Protein AF-A0A352UYR2-F1 (afdb_monomer_lite)

Radius of gyration: 17.13 Å; chains: 1; bounding box: 39×41×42 Å

Secondary structure (DSSP, 8-state):
----STT----SS-HHHHHHHHHHHS-GGG-----HHHHTSHHHHHHHHHHHT-------SS---SPPPP-PPPHHHHHHHHHHHHHHHHHHHHH-SS--HHHHHHHHTT--

Structure (mmCIF, N/CA/C/O backbone):
data_AF-A0A352UYR2-F1
#
_entry.id   AF-A0A352UYR2-F1
#
loop_
_atom_site.group_PDB
_atom_site.id
_atom_site.type_symbol
_atom_site.label_atom_id
_atom_site.label_alt_id
_atom_site.label_comp_id
_atom_site.label_asym_id
_atom_site.label_entity_id
_atom_site.label_seq_id
_atom_site.pdbx_PDB_ins_code
_atom_site.Cartn_x
_atom_site.Cartn_y
_atom_site.Cartn_z
_atom_site.occupancy
_atom_site.B_iso_or_equiv
_atom_site.auth_seq_id
_atom_site.auth_comp_id
_atom_site.auth_asym_id
_atom_site.auth_atom_id
_atom_site.pdbx_PDB_model_num
ATOM 1 N N . ALA A 1 1 ? -0.335 -28.544 -11.175 1.00 35.28 1 ALA A N 1
ATOM 2 C CA . ALA A 1 1 ? -0.195 -28.532 -12.644 1.00 35.28 1 ALA A CA 1
ATOM 3 C C . ALA A 1 1 ? -0.051 -27.086 -13.093 1.00 35.28 1 ALA A C 1
ATOM 5 O O . ALA A 1 1 ? -0.935 -26.287 -12.825 1.00 35.28 1 ALA A O 1
ATOM 6 N N . ILE A 1 2 ? 1.101 -26.754 -13.675 1.00 36.38 2 ILE A N 1
ATOM 7 C CA . ILE A 1 2 ? 1.472 -25.421 -14.158 1.00 36.38 2 ILE A CA 1
ATOM 8 C C . ILE A 1 2 ? 0.808 -25.238 -15.529 1.00 36.38 2 ILE A C 1
ATOM 10 O O . ILE A 1 2 ? 1.301 -25.754 -16.528 1.00 36.38 2 ILE A O 1
ATOM 14 N N . ARG A 1 3 ? -0.354 -24.587 -15.570 1.00 33.50 3 ARG A N 1
ATOM 15 C CA . ARG A 1 3 ? -1.008 -24.117 -16.801 1.00 33.50 3 ARG A CA 1
ATOM 16 C C . ARG A 1 3 ? -1.402 -22.650 -16.577 1.00 33.50 3 ARG A C 1
ATOM 18 O O . ARG A 1 3 ? -1.798 -22.315 -15.469 1.00 33.50 3 ARG A O 1
ATOM 25 N N . ASP A 1 4 ? -1.246 -21.826 -17.613 1.00 38.94 4 ASP A N 1
ATOM 26 C CA . ASP A 1 4 ? -1.566 -20.384 -17.707 1.00 38.94 4 ASP A CA 1
ATOM 27 C C . ASP A 1 4 ? -0.553 -19.318 -17.255 1.00 38.94 4 ASP A C 1
ATOM 29 O O . ASP A 1 4 ? -0.892 -18.353 -16.580 1.00 38.94 4 ASP A O 1
ATOM 33 N N . ILE A 1 5 ? 0.675 -19.388 -17.783 1.00 49.22 5 ILE A N 1
ATOM 34 C CA . ILE A 1 5 ? 1.490 -18.172 -18.026 1.00 49.22 5 ILE A CA 1
ATOM 35 C C . ILE A 1 5 ? 1.304 -17.661 -19.474 1.00 49.22 5 ILE A C 1
ATOM 37 O O . ILE A 1 5 ? 1.433 -16.471 -19.739 1.00 49.22 5 ILE A O 1
ATOM 41 N N . ALA A 1 6 ? 0.911 -18.531 -20.412 1.00 40.56 6 ALA A N 1
ATOM 42 C CA . ALA A 1 6 ? 0.730 -18.182 -21.825 1.00 40.56 6 ALA A CA 1
ATOM 43 C C . ALA A 1 6 ? -0.530 -17.335 -22.122 1.00 40.56 6 ALA A C 1
ATOM 45 O O . ALA A 1 6 ? -0.614 -16.739 -23.190 1.00 40.56 6 ALA A O 1
ATOM 46 N N . GLY A 1 7 ? -1.489 -17.267 -21.189 1.00 45.03 7 GLY A N 1
ATOM 47 C CA . GLY A 1 7 ? -2.757 -16.540 -21.346 1.00 45.03 7 GLY A CA 1
ATOM 48 C C . GLY A 1 7 ? -2.784 -15.117 -20.775 1.00 45.03 7 GLY A C 1
ATOM 49 O O . GLY A 1 7 ? -3.834 -14.489 -20.811 1.00 45.03 7 GLY A O 1
ATOM 50 N N . GLY A 1 8 ? -1.671 -14.613 -20.225 1.00 43.75 8 GLY A N 1
ATOM 51 C CA . GLY A 1 8 ? -1.568 -13.219 -19.777 1.00 43.75 8 GLY A CA 1
ATOM 52 C C . GLY A 1 8 ? -2.599 -12.802 -18.723 1.00 43.75 8 GLY A C 1
ATOM 53 O O . GLY A 1 8 ? -3.289 -11.806 -18.912 1.00 43.75 8 GLY A O 1
ATOM 54 N N . LYS A 1 9 ? -2.710 -13.519 -17.596 1.00 51.06 9 LYS A N 1
ATOM 55 C CA . LYS A 1 9 ? -3.435 -12.974 -16.439 1.00 51.06 9 LYS A CA 1
ATOM 56 C C . LYS A 1 9 ? -2.527 -12.046 -15.631 1.00 51.06 9 LYS A C 1
ATOM 58 O O . LYS A 1 9 ? -1.820 -12.472 -14.719 1.00 51.06 9 LYS A O 1
ATOM 63 N N . THR A 1 10 ? -2.559 -10.772 -16.004 1.00 54.88 10 THR A N 1
ATOM 64 C CA . THR A 1 10 ? -2.061 -9.622 -15.239 1.00 54.88 10 THR A CA 1
ATOM 65 C C . THR A 1 10 ? -2.930 -9.390 -13.999 1.00 54.88 10 THR A C 1
ATOM 67 O O . THR A 1 10 ? -3.765 -8.490 -13.994 1.00 54.88 10 THR A O 1
ATOM 70 N N . ASP A 1 11 ? -2.839 -10.251 -12.982 1.00 64.94 11 ASP A N 1
ATOM 71 C CA . ASP A 1 11 ? -3.783 -10.202 -11.848 1.00 64.94 11 ASP A CA 1
ATOM 72 C C . ASP A 1 11 ? -3.195 -9.587 -10.566 1.00 64.94 11 ASP A C 1
ATOM 74 O O . ASP A 1 11 ? -3.951 -9.115 -9.722 1.00 64.94 11 ASP A O 1
ATOM 78 N N . ARG A 1 12 ? -1.867 -9.572 -10.366 1.00 74.19 12 ARG A N 1
ATOM 79 C CA . ARG A 1 12 ? -1.286 -9.111 -9.079 1.00 74.19 12 ARG A CA 1
ATOM 80 C C . ARG A 1 12 ? -0.892 -7.640 -9.077 1.00 74.19 12 ARG A C 1
ATOM 82 O O . ARG A 1 12 ? -0.810 -7.025 -8.018 1.00 74.19 12 ARG A O 1
ATOM 89 N N . GLU A 1 13 ? -0.631 -7.103 -10.254 1.00 83.69 13 GLU A N 1
ATOM 90 C CA . GLU A 1 13 ? -0.215 -5.733 -10.504 1.00 83.69 13 GLU A CA 1
ATOM 91 C C . GLU A 1 13 ? -1.386 -4.796 -10.830 1.00 83.69 13 GLU A C 1
ATOM 93 O O . GLU A 1 13 ? -1.192 -3.584 -10.837 1.00 83.69 13 GLU A O 1
ATOM 98 N N . ASP A 1 14 ? -2.588 -5.332 -11.090 1.00 90.88 14 ASP A N 1
ATOM 99 C CA . ASP A 1 14 ? -3.797 -4.557 -11.407 1.00 90.88 14 ASP A CA 1
ATOM 100 C C . ASP A 1 14 ? -4.368 -3.861 -10.159 1.00 90.88 14 ASP A C 1
ATOM 102 O O . ASP A 1 14 ? -5.458 -4.179 -9.669 1.00 90.88 14 ASP A O 1
ATOM 106 N N . TYR A 1 15 ? -3.612 -2.908 -9.611 1.00 92.81 15 TYR A N 1
ATOM 107 C CA . TYR A 1 15 ? -4.045 -2.071 -8.497 1.00 92.81 15 TYR A CA 1
ATOM 108 C C . TYR A 1 15 ? -5.236 -1.209 -8.896 1.00 92.81 15 TYR A C 1
ATOM 110 O O . TYR A 1 15 ? -6.210 -1.144 -8.149 1.00 92.81 15 TYR A O 1
ATOM 118 N N . ALA A 1 16 ? -5.181 -0.589 -10.077 1.00 94.19 16 ALA A N 1
ATOM 119 C CA . ALA A 1 16 ? -6.229 0.283 -10.583 1.00 94.19 16 ALA A CA 1
ATOM 120 C C . ALA A 1 16 ? -7.563 -0.454 -10.693 1.00 94.19 16 ALA A C 1
ATOM 122 O O . ALA A 1 16 ? -8.537 -0.072 -10.043 1.00 94.19 16 ALA A O 1
ATOM 123 N N . GLY A 1 17 ? -7.607 -1.558 -11.438 1.00 93.56 17 GLY A N 1
ATOM 124 C CA . GLY A 1 17 ? -8.830 -2.326 -11.600 1.00 93.56 17 GLY A CA 1
ATOM 125 C C . GLY A 1 17 ? -9.312 -2.927 -10.282 1.00 93.56 17 GLY A C 1
ATOM 126 O O . GLY A 1 17 ? -10.502 -2.846 -9.977 1.00 93.56 17 GLY A O 1
ATOM 127 N N . THR A 1 18 ? -8.416 -3.491 -9.467 1.00 94.00 18 THR A N 1
ATOM 128 C CA . THR A 1 18 ? -8.809 -4.139 -8.205 1.00 94.00 18 THR A CA 1
ATOM 129 C C . THR A 1 18 ? -9.382 -3.142 -7.207 1.00 94.00 18 THR A C 1
ATOM 131 O O . THR A 1 18 ? -10.469 -3.372 -6.675 1.00 94.00 18 THR A O 1
ATOM 134 N N . ILE A 1 19 ? -8.701 -2.015 -6.985 1.00 95.38 19 ILE A N 1
ATOM 135 C CA . ILE A 1 19 ? -9.158 -0.993 -6.041 1.00 95.38 19 ILE A CA 1
ATOM 136 C C . ILE A 1 19 ? -10.461 -0.361 -6.536 1.00 95.38 19 ILE A C 1
ATOM 138 O O . ILE A 1 19 ? -11.393 -0.232 -5.744 1.00 95.38 19 ILE A O 1
ATOM 142 N N . THR A 1 20 ? -10.585 -0.045 -7.831 1.00 96.00 20 THR A N 1
ATOM 143 C CA . THR A 1 20 ? -11.835 0.494 -8.393 1.00 96.00 20 THR A CA 1
ATOM 144 C C . THR A 1 20 ? -13.004 -0.478 -8.223 1.00 96.00 20 THR A C 1
ATOM 146 O O . THR A 1 20 ? -14.075 -0.066 -7.777 1.00 96.00 20 THR A O 1
ATOM 149 N N . ARG A 1 21 ? -12.816 -1.775 -8.512 1.00 95.81 21 ARG A N 1
ATOM 150 C CA . ARG A 1 21 ? -13.863 -2.795 -8.310 1.00 95.81 21 ARG A CA 1
ATOM 151 C C . ARG A 1 21 ? -14.286 -2.887 -6.844 1.00 95.81 21 ARG A C 1
ATOM 153 O O . ARG A 1 21 ? -15.481 -2.926 -6.566 1.00 95.81 21 ARG A O 1
ATOM 160 N N . MET A 1 22 ? -13.331 -2.880 -5.910 1.00 96.81 22 MET A N 1
ATOM 161 C CA . MET A 1 22 ? -13.625 -2.907 -4.472 1.00 96.81 22 MET A CA 1
ATOM 162 C C . MET A 1 22 ? -14.373 -1.650 -4.017 1.00 96.81 22 MET A C 1
ATOM 164 O O . MET A 1 22 ? -15.387 -1.764 -3.337 1.00 96.81 22 MET A O 1
ATOM 168 N N . GLN A 1 23 ? -13.927 -0.460 -4.424 1.00 96.00 23 GLN A N 1
ATOM 169 C CA . GLN A 1 23 ? -14.581 0.809 -4.083 1.00 96.00 23 GLN A CA 1
ATOM 170 C C . GLN A 1 23 ? -16.004 0.919 -4.648 1.00 96.00 23 GLN A C 1
ATOM 172 O O . GLN A 1 23 ? -16.844 1.584 -4.051 1.00 96.00 23 GLN A O 1
ATOM 177 N N . GLY A 1 24 ? -16.289 0.256 -5.773 1.00 97.50 24 GLY A N 1
ATOM 178 C CA . GLY A 1 24 ? -17.623 0.234 -6.373 1.00 97.50 24 GLY A CA 1
ATOM 179 C C . GLY A 1 24 ? -18.658 -0.595 -5.606 1.00 97.50 24 GLY A C 1
ATOM 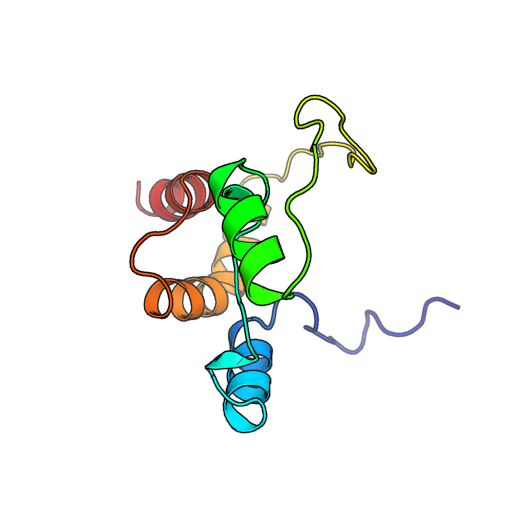180 O O . GLY A 1 24 ? -19.852 -0.388 -5.807 1.00 97.50 24 GLY A O 1
ATOM 181 N N . VAL A 1 25 ? -18.232 -1.525 -4.741 1.00 98.25 25 VAL A N 1
ATOM 182 C CA . VAL A 1 25 ? -19.146 -2.464 -4.052 1.00 98.25 25 VAL A CA 1
ATOM 183 C C . VAL A 1 25 ? -19.006 -2.474 -2.528 1.00 98.25 25 VAL A C 1
ATOM 185 O O . VAL A 1 25 ? -19.930 -2.887 -1.830 1.00 98.25 25 VAL A O 1
ATOM 188 N N . ILE A 1 26 ? -17.870 -2.025 -1.988 1.00 98.00 26 ILE A N 1
ATOM 189 C CA . ILE A 1 26 ? -17.592 -1.989 -0.550 1.00 98.00 26 ILE A CA 1
ATOM 190 C C . ILE A 1 26 ? -17.768 -0.558 -0.048 1.00 98.00 26 ILE A C 1
ATOM 192 O O . ILE A 1 26 ? -17.168 0.375 -0.575 1.00 98.00 26 ILE A O 1
ATOM 196 N N . ALA A 1 27 ? -18.556 -0.388 1.017 1.00 97.56 27 ALA A N 1
ATOM 197 C CA . ALA A 1 27 ? -18.709 0.911 1.665 1.00 97.56 27 ALA A CA 1
ATOM 198 C C . ALA A 1 27 ? -17.331 1.462 2.109 1.00 97.56 27 ALA A C 1
ATOM 200 O O . ALA A 1 27 ? -16.555 0.693 2.685 1.00 97.56 27 ALA A O 1
ATOM 201 N N . PRO A 1 28 ? -17.014 2.758 1.906 1.00 94.31 28 PRO A N 1
ATOM 202 C CA . PRO A 1 28 ? -15.668 3.298 2.139 1.00 94.31 28 PRO A CA 1
ATOM 203 C C . PRO A 1 28 ? -15.098 3.011 3.535 1.00 94.31 28 PRO A C 1
ATOM 205 O O . PRO A 1 28 ? -13.926 2.688 3.682 1.00 94.31 28 PRO A O 1
ATOM 208 N N . GLN A 1 29 ? -15.942 3.040 4.567 1.00 96.38 29 GLN A N 1
ATOM 209 C CA . GLN A 1 29 ? -15.578 2.747 5.955 1.00 96.38 29 GLN A CA 1
ATOM 210 C C . GLN A 1 29 ? -15.252 1.268 6.231 1.00 96.38 29 GLN A C 1
ATOM 212 O O . GLN A 1 29 ? -14.806 0.937 7.323 1.00 96.38 29 GLN A O 1
ATOM 217 N N . ARG A 1 30 ? -15.495 0.372 5.268 1.00 97.56 30 ARG A N 1
ATOM 218 C CA . ARG A 1 30 ? -15.192 -1.068 5.329 1.00 97.56 30 ARG A CA 1
ATOM 219 C C . ARG A 1 30 ? -14.067 -1.475 4.377 1.00 97.56 30 ARG A C 1
ATOM 221 O O . ARG A 1 30 ? -13.768 -2.661 4.275 1.00 97.56 30 ARG A O 1
ATOM 228 N N . LEU A 1 31 ? -13.435 -0.515 3.701 1.00 97.50 31 LEU A N 1
ATOM 229 C CA . LEU A 1 31 ? -12.297 -0.748 2.819 1.00 97.50 31 LEU A CA 1
ATOM 230 C C . LEU A 1 31 ? -11.090 0.061 3.298 1.00 97.50 31 LEU A C 1
ATOM 232 O O . LEU A 1 31 ? -11.085 1.288 3.251 1.00 97.50 31 LEU A O 1
ATOM 236 N N . MET A 1 32 ? -10.038 -0.637 3.716 1.00 96.81 32 MET A N 1
ATOM 237 C CA . MET A 1 32 ? -8.756 -0.032 4.061 1.00 96.81 32 MET A CA 1
ATOM 238 C C . MET A 1 32 ? -7.693 -0.485 3.066 1.00 96.81 32 MET A C 1
ATOM 240 O O . MET A 1 32 ? -7.448 -1.677 2.908 1.00 96.81 32 MET A O 1
ATOM 244 N N . VAL A 1 33 ? -7.039 0.483 2.426 1.00 95.50 33 VAL A N 1
ATOM 245 C CA . VAL A 1 33 ? -5.876 0.263 1.561 1.00 95.50 33 VA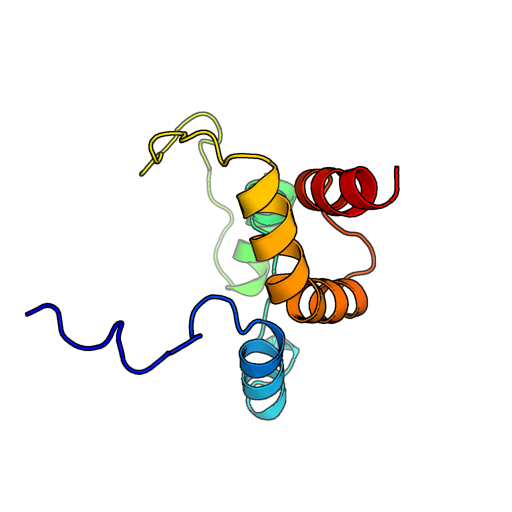L A CA 1
ATOM 246 C C . VAL A 1 33 ? -4.674 0.934 2.220 1.00 95.50 33 VAL A C 1
ATOM 248 O O . VAL A 1 33 ? -4.748 2.099 2.613 1.00 95.50 33 VAL A O 1
ATOM 251 N N . MET A 1 34 ? -3.574 0.199 2.376 1.00 94.94 34 MET A N 1
ATOM 252 C CA . MET A 1 34 ? -2.356 0.674 3.034 1.00 94.94 34 MET A CA 1
ATOM 253 C C . MET A 1 34 ? -1.114 0.204 2.281 1.00 94.94 34 MET A C 1
ATOM 255 O O . MET A 1 34 ? -1.092 -0.895 1.732 1.00 94.94 34 MET A O 1
ATOM 259 N N . PHE A 1 35 ? -0.055 1.012 2.324 1.00 94.06 35 PHE A N 1
ATOM 260 C CA . PHE A 1 35 ? 1.282 0.565 1.943 1.00 94.06 35 PHE A CA 1
ATOM 261 C C . PHE A 1 35 ? 1.856 -0.352 3.016 1.00 94.06 35 PHE A C 1
ATOM 263 O O . PHE A 1 35 ? 1.700 -0.080 4.209 1.00 94.06 35 PHE A O 1
ATOM 270 N N . GLN A 1 36 ? 2.587 -1.384 2.598 1.00 91.25 36 GLN A N 1
ATOM 271 C CA . GLN A 1 36 ? 3.304 -2.264 3.518 1.00 91.25 36 GLN A CA 1
ATOM 272 C C . GLN A 1 36 ? 4.264 -1.466 4.416 1.00 91.25 36 GLN A C 1
ATOM 274 O O . GLN A 1 36 ? 4.259 -1.670 5.626 1.00 91.25 36 GLN A O 1
ATOM 279 N N . ASP A 1 37 ? 5.028 -0.528 3.846 1.00 90.12 37 ASP A N 1
ATOM 280 C CA . ASP A 1 37 ? 5.973 0.336 4.563 1.00 90.12 37 ASP A CA 1
ATOM 281 C C . ASP A 1 37 ? 5.296 1.104 5.704 1.00 90.12 37 ASP A C 1
ATOM 283 O O . ASP A 1 37 ? 5.877 1.271 6.769 1.00 90.12 37 ASP A O 1
ATOM 287 N N . ALA A 1 38 ? 4.053 1.550 5.494 1.00 91.25 38 ALA A N 1
ATOM 288 C CA . ALA A 1 38 ? 3.274 2.230 6.521 1.00 91.25 38 ALA A CA 1
ATOM 289 C C . ALA A 1 38 ? 2.675 1.232 7.521 1.00 91.25 38 ALA A C 1
ATOM 291 O O . ALA A 1 38 ? 2.725 1.476 8.724 1.00 91.25 38 ALA A O 1
ATOM 292 N N . MET A 1 39 ? 2.122 0.115 7.035 1.00 93.19 39 MET A N 1
ATOM 293 C CA . MET A 1 39 ? 1.481 -0.924 7.846 1.00 93.19 39 MET A CA 1
ATOM 294 C C . MET A 1 39 ? 2.452 -1.558 8.846 1.00 93.19 39 MET A C 1
ATOM 296 O O . MET A 1 39 ? 2.078 -1.751 9.996 1.00 93.19 39 MET A O 1
ATOM 300 N N . LEU A 1 40 ? 3.695 -1.838 8.443 1.00 91.44 40 LEU A N 1
ATOM 301 C CA . LEU A 1 40 ? 4.729 -2.462 9.280 1.00 91.44 40 LEU A CA 1
ATOM 302 C C . LEU A 1 40 ? 5.429 -1.469 10.226 1.00 91.44 40 LEU A C 1
ATOM 304 O O . LEU A 1 40 ? 6.607 -1.616 10.538 1.00 91.44 40 LEU A O 1
ATOM 308 N N . THR A 1 41 ? 4.694 -0.473 10.718 1.00 92.06 41 THR A N 1
ATOM 309 C CA . THR A 1 41 ? 5.137 0.453 11.768 1.00 92.06 41 THR A CA 1
ATOM 310 C C . THR A 1 41 ? 4.196 0.369 12.969 1.00 92.06 41 THR A C 1
ATOM 312 O O . THR A 1 41 ? 3.041 -0.037 12.804 1.00 92.06 41 THR A O 1
ATOM 315 N N . PRO A 1 42 ? 4.619 0.803 14.172 1.00 93.69 42 PRO A N 1
ATOM 316 C CA . PRO A 1 42 ? 3.726 0.865 15.329 1.00 93.69 42 PRO A CA 1
ATOM 317 C C . PRO A 1 42 ? 2.433 1.649 15.055 1.00 93.69 42 PRO A C 1
ATOM 319 O O . PRO A 1 42 ? 1.341 1.179 15.368 1.00 93.69 42 PRO A O 1
ATOM 322 N N . ALA A 1 43 ? 2.537 2.811 14.401 1.00 93.25 43 ALA A N 1
ATOM 323 C CA . ALA A 1 43 ? 1.380 3.638 14.057 1.00 93.25 43 ALA A CA 1
ATOM 324 C C . ALA A 1 43 ? 0.477 2.977 12.997 1.00 93.25 43 ALA A C 1
ATOM 326 O O . ALA A 1 43 ? -0.750 3.049 13.088 1.00 93.25 43 ALA A O 1
ATOM 327 N N . GLY A 1 44 ? 1.072 2.308 12.004 1.00 94.69 44 GLY A N 1
ATOM 328 C CA . GLY A 1 44 ? 0.340 1.580 10.970 1.00 94.69 44 GLY A CA 1
ATOM 329 C C . GLY A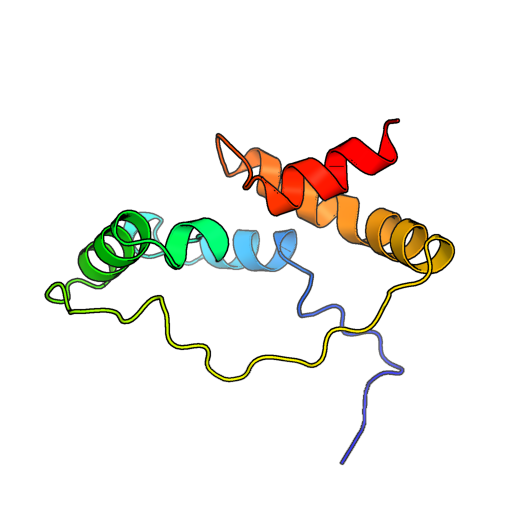 1 44 ? -0.457 0.401 11.513 1.00 94.69 44 GLY A C 1
ATOM 330 O O . GLY A 1 44 ? -1.644 0.284 11.213 1.00 94.69 44 GLY A O 1
ATOM 331 N N . LEU A 1 45 ? 0.160 -0.436 12.353 1.00 96.00 45 LEU A N 1
ATOM 332 C CA . LEU A 1 45 ? -0.535 -1.552 12.997 1.00 96.00 45 LEU A CA 1
ATOM 333 C C . LEU A 1 45 ? -1.637 -1.073 13.941 1.00 96.00 45 LEU A C 1
ATOM 335 O O . LEU A 1 45 ? -2.726 -1.636 13.916 1.00 96.00 45 LEU A O 1
ATOM 339 N N . ALA A 1 46 ? -1.408 0.001 14.703 1.00 95.00 46 ALA A N 1
ATOM 340 C CA . ALA A 1 46 ? -2.449 0.591 15.543 1.00 95.00 46 ALA A CA 1
ATOM 341 C C . ALA A 1 46 ? -3.674 1.031 14.721 1.00 95.00 46 ALA A C 1
ATOM 343 O O . ALA A 1 46 ? -4.815 0.757 15.102 1.00 95.00 46 ALA A O 1
ATOM 344 N N . ARG A 1 47 ? -3.450 1.653 13.554 1.00 95.69 47 ARG A N 1
ATOM 345 C CA . ARG A 1 47 ? -4.522 2.011 12.615 1.00 95.69 47 ARG A CA 1
ATOM 346 C C . ARG A 1 47 ? -5.251 0.776 12.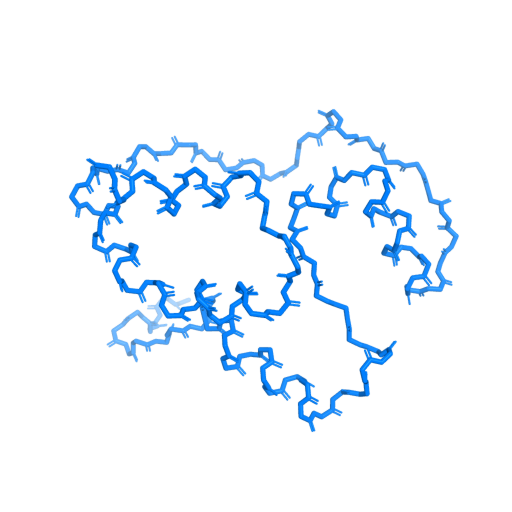078 1.00 95.69 47 ARG A C 1
ATOM 348 O O . ARG A 1 47 ? -6.478 0.797 12.005 1.00 95.69 47 ARG A O 1
ATOM 355 N N . LEU A 1 48 ? -4.519 -0.279 11.716 1.00 96.50 48 LEU A N 1
ATOM 356 C CA . LEU A 1 48 ? -5.104 -1.529 11.227 1.00 96.50 48 LEU A CA 1
ATOM 357 C C . LEU A 1 48 ? -5.954 -2.217 12.305 1.00 96.50 48 LEU A C 1
ATOM 359 O O . LEU A 1 48 ? -7.090 -2.589 12.031 1.00 96.50 48 LEU A O 1
ATOM 363 N N . TRP A 1 49 ? -5.448 -2.346 13.534 1.00 96.75 49 TRP A N 1
ATOM 364 C CA . TRP A 1 49 ? -6.189 -2.941 14.652 1.00 96.75 49 TRP A CA 1
ATOM 365 C C . TRP A 1 49 ? -7.480 -2.186 14.954 1.00 96.75 49 TRP A C 1
ATOM 367 O O . TRP A 1 49 ? -8.537 -2.805 15.064 1.00 96.75 49 TRP A O 1
ATOM 377 N N . SER A 1 50 ? -7.408 -0.853 14.992 1.00 96.06 50 SER A N 1
ATOM 378 C CA . SER A 1 50 ? -8.581 0.007 15.163 1.00 96.06 50 SER A CA 1
ATOM 379 C C . SER A 1 50 ? -9.616 -0.205 14.053 1.00 96.06 50 SER A C 1
ATOM 381 O O . SER A 1 50 ? -10.792 -0.416 14.337 1.00 96.06 50 SER A O 1
ATOM 383 N N . PHE A 1 51 ? -9.182 -0.245 12.789 1.00 97.31 51 PHE A N 1
ATOM 384 C CA . PHE A 1 51 ? -10.074 -0.501 11.654 1.00 97.31 51 PHE A CA 1
ATOM 385 C C . PHE A 1 51 ? -10.738 -1.881 11.701 1.00 97.31 51 PHE A C 1
ATOM 387 O O . PHE A 1 51 ? -11.911 -2.010 11.360 1.00 97.31 51 PHE A O 1
ATOM 394 N N . LEU A 1 52 ? -10.008 -2.905 12.145 1.00 96.38 52 LEU A N 1
ATOM 395 C CA . LEU A 1 52 ? -10.536 -4.259 12.312 1.00 96.38 52 LEU A CA 1
ATOM 396 C C . LEU A 1 52 ? -11.415 -4.415 13.565 1.00 96.38 52 LEU A C 1
ATOM 398 O O . LEU A 1 52 ? -12.049 -5.455 13.727 1.00 96.38 52 LEU A O 1
ATOM 402 N N . GLY A 1 53 ? -11.454 -3.415 14.450 1.00 96.19 53 GLY A N 1
ATOM 403 C CA . GLY A 1 53 ? -12.188 -3.480 15.713 1.00 96.19 53 GLY A CA 1
ATOM 404 C C . GLY A 1 53 ? -11.583 -4.463 16.719 1.00 96.19 53 GLY A C 1
ATOM 405 O O . GLY A 1 53 ? -12.312 -5.009 17.546 1.00 96.19 53 GLY A O 1
ATOM 406 N N . ILE A 1 54 ? -10.271 -4.713 16.645 1.00 95.31 54 ILE A N 1
ATOM 407 C CA . ILE A 1 54 ? -9.562 -5.616 17.559 1.00 95.31 54 ILE A CA 1
ATOM 408 C C . ILE A 1 54 ? -8.635 -4.847 18.500 1.00 95.31 54 ILE A C 1
ATOM 410 O O . ILE A 1 54 ? -8.166 -3.751 18.190 1.00 95.31 54 ILE A O 1
ATOM 414 N N . GLY A 1 55 ? -8.374 -5.431 19.671 1.00 91.62 55 GLY A N 1
ATOM 415 C CA . GLY A 1 55 ? -7.451 -4.859 20.649 1.00 91.62 55 GLY A CA 1
ATOM 416 C C . GLY A 1 55 ? -6.033 -4.739 20.091 1.00 91.62 55 GLY A C 1
ATOM 417 O O . GLY A 1 55 ? -5.579 -5.599 19.334 1.00 91.62 55 GLY A O 1
ATOM 418 N N . ALA A 1 56 ? -5.328 -3.674 20.478 1.00 88.62 56 ALA A N 1
ATOM 419 C CA . ALA A 1 56 ? -3.932 -3.501 20.105 1.00 88.62 56 ALA A CA 1
ATOM 420 C C . ALA A 1 56 ? -3.066 -4.615 20.716 1.00 88.62 56 ALA A C 1
ATOM 422 O O . ALA A 1 56 ? -3.175 -4.912 21.906 1.00 88.62 56 ALA A O 1
ATOM 423 N N . GLY A 1 57 ? -2.214 -5.226 19.893 1.00 86.12 57 GLY A N 1
ATOM 424 C CA . GLY A 1 57 ? -1.288 -6.277 20.309 1.00 86.12 57 GLY A CA 1
ATOM 425 C C . GLY A 1 57 ? 0.148 -5.778 20.474 1.00 86.12 57 GLY A C 1
ATOM 426 O O . GLY A 1 57 ? 0.455 -4.604 20.274 1.00 86.12 57 GLY A O 1
ATOM 427 N N . GLN A 1 58 ? 1.055 -6.700 20.792 1.00 87.81 58 GLN A N 1
ATOM 428 C CA . GLN A 1 58 ? 2.492 -6.477 20.635 1.00 87.81 58 GLN A CA 1
ATOM 429 C C . GLN A 1 58 ? 2.952 -7.058 19.297 1.00 87.81 58 GLN A C 1
ATOM 431 O O . GLN A 1 58 ? 2.572 -8.170 18.934 1.00 87.81 58 GLN A O 1
ATOM 436 N N . ALA A 1 59 ? 3.770 -6.301 18.569 1.00 91.25 59 ALA A N 1
ATOM 437 C CA . ALA A 1 59 ? 4.377 -6.733 17.318 1.00 91.25 59 ALA A CA 1
ATOM 438 C C . ALA A 1 59 ? 5.902 -6.696 17.444 1.00 91.25 59 ALA A C 1
ATOM 440 O O . ALA A 1 59 ? 6.467 -5.714 17.925 1.00 91.25 59 ALA A O 1
ATOM 441 N N . ASP A 1 60 ? 6.555 -7.766 16.998 1.00 93.06 60 ASP A N 1
ATOM 442 C CA . ASP A 1 60 ? 8.009 -7.839 16.890 1.00 93.06 60 ASP A CA 1
ATOM 443 C C . ASP A 1 60 ? 8.434 -7.400 15.483 1.00 93.06 60 ASP A C 1
ATOM 445 O O . ASP A 1 60 ? 8.365 -8.172 14.527 1.00 93.06 60 ASP A O 1
ATOM 449 N N . PHE A 1 61 ? 8.858 -6.142 15.360 1.00 90.44 61 PHE A N 1
ATOM 450 C CA . PHE A 1 61 ? 9.341 -5.571 14.098 1.00 90.44 61 PHE A CA 1
ATOM 451 C C . PHE A 1 61 ? 10.776 -6.001 13.745 1.00 90.44 61 PHE A C 1
ATOM 453 O O . PHE A 1 61 ? 11.229 -5.741 12.631 1.00 90.44 61 PHE A O 1
ATOM 460 N N . GLY A 1 62 ? 11.497 -6.644 14.671 1.00 91.94 62 GLY A N 1
ATOM 461 C CA . GLY A 1 62 ? 12.828 -7.201 14.424 1.00 91.94 62 GLY A CA 1
ATOM 462 C C . GLY A 1 62 ? 12.774 -8.581 13.769 1.00 91.94 62 GLY A C 1
ATOM 463 O O . GLY A 1 62 ? 13.710 -8.986 13.077 1.00 91.94 62 GLY A O 1
ATOM 464 N N . ARG A 1 63 ? 11.664 -9.304 13.937 1.00 93.44 63 ARG A N 1
ATOM 465 C CA . ARG A 1 63 ? 11.479 -10.632 13.357 1.00 93.44 63 ARG A CA 1
ATOM 466 C C . ARG A 1 63 ? 11.031 -10.566 11.900 1.00 93.44 63 ARG A C 1
ATOM 468 O O . ARG A 1 63 ? 9.937 -10.112 11.574 1.00 93.44 63 ARG A O 1
ATOM 475 N N . ARG A 1 64 ? 11.848 -11.138 11.018 1.00 90.75 64 ARG A N 1
ATOM 476 C CA . ARG A 1 64 ? 11.531 -11.322 9.595 1.00 90.75 64 ARG A CA 1
ATOM 477 C C . ARG A 1 64 ? 10.935 -12.710 9.373 1.00 90.75 64 ARG A C 1
ATOM 479 O O . ARG A 1 64 ? 11.429 -13.702 9.906 1.00 90.75 64 ARG A O 1
ATOM 486 N N . VAL A 1 65 ? 9.851 -12.783 8.606 1.00 92.56 65 VAL A N 1
ATOM 487 C CA . VAL A 1 65 ? 9.133 -14.026 8.285 1.00 92.56 65 VAL A CA 1
ATOM 488 C C . VAL A 1 65 ? 8.911 -14.071 6.777 1.00 92.56 65 VAL A C 1
ATOM 490 O O . VAL A 1 65 ? 8.542 -13.055 6.195 1.00 92.56 65 VAL A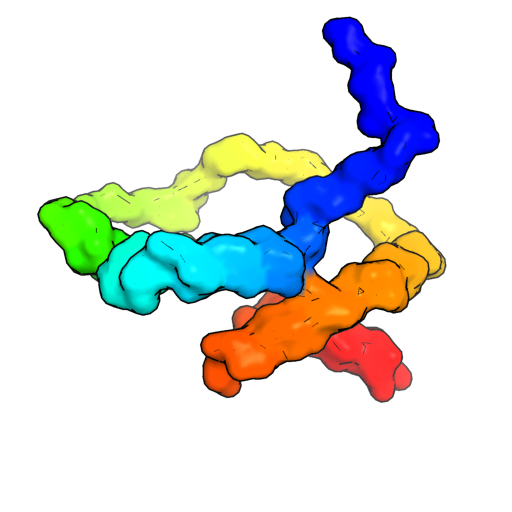 O 1
ATOM 493 N N . LEU A 1 66 ? 9.135 -15.236 6.152 1.00 91.31 66 LEU A N 1
ATOM 494 C CA . LEU A 1 66 ? 9.036 -15.435 4.694 1.00 91.31 66 LEU A CA 1
ATOM 495 C C . LEU A 1 66 ? 9.897 -14.451 3.883 1.00 91.31 66 LEU A C 1
ATOM 497 O O . LEU A 1 66 ? 9.495 -13.977 2.822 1.00 91.31 66 LEU A O 1
ATOM 501 N N . GLU A 1 67 ? 11.087 -14.137 4.389 1.00 91.31 67 GLU A N 1
ATOM 502 C CA . GLU A 1 67 ? 12.033 -13.306 3.658 1.00 91.31 67 GLU A CA 1
ATOM 503 C C . GLU A 1 67 ? 12.453 -13.994 2.355 1.00 91.31 67 GLU A C 1
ATOM 505 O O . GLU A 1 67 ? 12.978 -15.108 2.352 1.00 91.31 67 GLU A O 1
ATOM 510 N N . GLY A 1 68 ? 12.185 -13.320 1.238 1.00 88.94 68 GLY A N 1
ATOM 511 C CA . GLY A 1 68 ? 12.618 -13.768 -0.076 1.00 88.94 68 GLY A CA 1
ATOM 512 C C . GLY A 1 68 ? 14.117 -13.568 -0.282 1.00 88.94 68 GLY A C 1
ATOM 513 O O . GLY A 1 68 ? 14.751 -12.719 0.342 1.00 88.94 68 GLY A O 1
ATOM 514 N N . VAL A 1 69 ? 14.678 -14.326 -1.221 1.00 91.19 69 VAL A N 1
ATOM 515 C CA . VAL A 1 69 ? 16.054 -14.118 -1.677 1.00 91.19 69 VAL A CA 1
ATOM 516 C C . VAL A 1 69 ? 16.104 -12.855 -2.535 1.00 91.19 69 VAL A C 1
ATOM 518 O O . VAL A 1 69 ? 15.367 -12.738 -3.516 1.00 91.19 69 VAL A O 1
ATOM 521 N N . SER A 1 70 ? 16.985 -11.920 -2.179 1.00 88.19 70 SER A N 1
ATOM 522 C CA . SER A 1 70 ? 17.237 -10.737 -3.000 1.00 88.19 70 SER A CA 1
ATOM 523 C C . SER A 1 70 ? 17.951 -11.144 -4.288 1.00 88.19 70 SER A C 1
ATOM 525 O O . SER A 1 70 ? 19.027 -11.743 -4.246 1.00 88.19 70 SER A O 1
ATOM 527 N N . LEU A 1 71 ? 17.346 -10.824 -5.433 1.00 90.06 71 LEU A N 1
ATOM 528 C CA . LEU A 1 71 ? 17.931 -11.043 -6.750 1.00 90.06 71 LEU A CA 1
ATOM 529 C C . LEU A 1 71 ? 18.126 -9.692 -7.440 1.00 90.06 71 LEU A C 1
ATOM 531 O O . LEU A 1 71 ? 17.175 -8.910 -7.516 1.00 90.06 71 LEU A O 1
ATOM 535 N N . PRO A 1 72 ? 19.326 -9.401 -7.969 1.00 87.25 72 PRO A N 1
ATOM 536 C CA . PRO A 1 72 ? 19.549 -8.163 -8.692 1.00 87.25 72 PRO A CA 1
ATOM 537 C C . PRO A 1 72 ? 18.714 -8.157 -9.975 1.00 87.25 72 PRO A C 1
ATOM 539 O O . PRO A 1 72 ? 18.804 -9.074 -10.794 1.00 87.25 72 PRO A O 1
ATOM 542 N N . LEU A 1 73 ? 17.918 -7.105 -10.170 1.00 85.38 73 LEU A N 1
ATOM 543 C CA . LEU A 1 73 ? 17.190 -6.879 -11.413 1.00 85.38 73 LEU A CA 1
ATOM 544 C C . LEU A 1 73 ? 18.076 -6.056 -12.363 1.00 85.38 73 LEU A C 1
ATOM 546 O O . LEU A 1 73 ? 18.410 -4.919 -12.032 1.00 85.38 73 LEU A O 1
ATOM 550 N N . PRO A 1 74 ? 18.469 -6.581 -13.541 1.00 92.50 74 PRO A N 1
ATOM 551 C CA . PRO A 1 74 ? 19.271 -5.822 -14.493 1.00 92.50 74 PRO A CA 1
ATOM 552 C C . PRO A 1 74 ? 18.598 -4.488 -14.861 1.00 92.50 74 PRO A C 1
ATOM 554 O O . PRO A 1 74 ? 17.397 -4.504 -15.153 1.00 92.50 74 PRO A O 1
ATOM 557 N N . PRO A 1 75 ? 19.339 -3.366 -14.973 1.00 89.06 75 PRO A N 1
ATOM 558 C CA . PRO A 1 75 ? 18.746 -2.041 -15.204 1.00 89.06 75 PRO A CA 1
ATOM 559 C C . PRO A 1 75 ? 17.813 -1.982 -16.422 1.00 89.06 75 PRO A C 1
ATOM 561 O O . PRO A 1 75 ? 16.721 -1.421 -16.371 1.00 89.06 75 PRO A O 1
ATOM 564 N N . ARG A 1 76 ? 18.180 -2.668 -17.514 1.00 90.25 76 ARG A N 1
ATOM 565 C CA . ARG A 1 76 ? 17.341 -2.766 -18.723 1.00 90.25 76 ARG A CA 1
ATOM 566 C C . ARG A 1 76 ? 15.979 -3.428 -18.477 1.00 90.25 76 ARG A C 1
ATOM 568 O O . ARG A 1 76 ? 15.013 -3.111 -19.163 1.00 90.25 76 ARG A O 1
ATOM 575 N N . LEU A 1 77 ? 15.911 -4.396 -17.561 1.00 90.81 77 LEU A N 1
ATOM 576 C CA . LEU A 1 77 ? 14.672 -5.094 -17.215 1.00 90.81 77 LEU A CA 1
ATOM 577 C C . LEU A 1 77 ? 13.866 -4.282 -16.206 1.00 90.81 77 LEU A C 1
ATOM 579 O O . LEU A 1 77 ? 12.648 -4.230 -16.327 1.00 90.81 77 LEU A O 1
ATOM 583 N N . GLN A 1 78 ? 14.543 -3.594 -15.286 1.00 87.62 78 GLN A N 1
ATOM 584 C CA . GLN A 1 78 ? 13.921 -2.646 -14.367 1.00 87.62 78 GLN A CA 1
ATOM 585 C C . GLN A 1 78 ? 13.184 -1.535 -15.126 1.00 87.62 78 GLN A C 1
ATOM 587 O O . GLN A 1 78 ? 11.996 -1.335 -14.892 1.00 87.62 78 GLN A O 1
ATOM 592 N N . ALA A 1 79 ? 13.835 -0.892 -16.102 1.00 86.94 79 ALA A N 1
ATOM 593 C CA . ALA A 1 79 ? 13.213 0.149 -16.922 1.00 86.94 79 ALA A CA 1
ATOM 594 C C . ALA A 1 79 ? 11.979 -0.364 -17.688 1.00 86.94 79 ALA A C 1
ATOM 596 O O . ALA A 1 79 ? 10.945 0.302 -17.730 1.00 86.94 79 ALA A O 1
ATOM 597 N N . LYS A 1 80 ? 12.055 -1.579 -18.252 1.00 88.50 80 LYS A N 1
ATOM 598 C CA . LYS A 1 80 ? 10.915 -2.218 -18.930 1.00 88.50 80 LYS A CA 1
ATOM 599 C C . LYS A 1 80 ? 9.762 -2.509 -17.970 1.00 88.50 80 LYS A C 1
ATOM 601 O O . LYS A 1 80 ? 8.625 -2.177 -18.286 1.00 88.50 80 LYS A O 1
ATOM 606 N N . ALA A 1 81 ? 10.046 -3.106 -16.812 1.00 87.06 81 ALA A N 1
ATOM 607 C CA . ALA A 1 81 ? 9.032 -3.398 -15.802 1.00 87.06 81 ALA A CA 1
ATOM 608 C C . ALA A 1 81 ? 8.352 -2.111 -15.319 1.00 87.06 81 ALA A C 1
ATOM 610 O O . ALA A 1 81 ? 7.130 -2.047 -15.234 1.00 87.06 81 ALA A O 1
ATOM 611 N N . PHE A 1 82 ? 9.135 -1.060 -15.086 1.00 85.31 82 PHE A N 1
ATOM 612 C CA . PHE A 1 82 ? 8.613 0.230 -14.666 1.00 85.31 82 PHE A CA 1
ATOM 613 C C . PHE A 1 82 ? 7.704 0.865 -15.720 1.00 85.31 82 PHE A C 1
ATOM 615 O O . PHE A 1 82 ? 6.612 1.310 -15.383 1.00 85.31 82 PHE A O 1
ATOM 622 N N . ALA A 1 83 ? 8.103 0.861 -16.996 1.00 87.75 83 ALA A N 1
ATOM 623 C CA . ALA A 1 83 ? 7.268 1.382 -18.079 1.00 87.75 83 ALA A CA 1
ATOM 624 C C . ALA A 1 83 ? 5.895 0.687 -18.139 1.00 87.75 83 ALA A C 1
ATOM 626 O O . ALA A 1 83 ? 4.883 1.347 -18.363 1.00 87.75 83 ALA A O 1
ATOM 627 N N . VAL A 1 84 ? 5.859 -0.625 -17.883 1.00 88.88 84 VAL A N 1
ATOM 628 C CA . VAL A 1 84 ? 4.617 -1.413 -17.830 1.00 88.88 84 VAL A CA 1
ATOM 629 C C . VAL A 1 84 ? 3.788 -1.092 -16.581 1.00 88.88 84 VAL A C 1
ATOM 631 O O . VAL A 1 84 ? 2.571 -0.962 -16.673 1.00 88.88 84 VAL A O 1
ATOM 634 N N . LEU A 1 85 ? 4.424 -0.941 -15.416 1.00 88.94 85 LEU A N 1
ATOM 635 C CA . LEU A 1 85 ? 3.739 -0.748 -14.130 1.00 88.94 85 LEU A CA 1
ATOM 636 C C . LEU A 1 85 ? 3.358 0.709 -13.836 1.00 88.94 85 LEU A C 1
ATOM 638 O O . LEU A 1 85 ? 2.521 0.959 -12.969 1.00 88.94 85 LEU A O 1
ATOM 642 N N . ARG A 1 86 ? 3.937 1.682 -14.545 1.00 88.50 86 ARG A N 1
ATOM 643 C CA . ARG A 1 86 ? 3.734 3.114 -14.286 1.00 88.50 86 ARG A CA 1
ATOM 644 C C . ARG A 1 86 ? 2.262 3.541 -14.203 1.00 88.50 86 ARG A C 1
ATOM 646 O O . ARG A 1 86 ? 1.939 4.235 -13.244 1.00 88.50 86 ARG A O 1
ATOM 653 N N . PRO A 1 87 ? 1.342 3.094 -15.083 1.00 91.12 87 PRO A N 1
ATOM 654 C CA . PRO A 1 87 ? -0.073 3.450 -14.954 1.00 91.12 87 PRO A CA 1
ATOM 655 C C . PRO A 1 87 ? -0.702 3.013 -13.619 1.00 91.12 87 PRO A C 1
ATOM 657 O O . PRO A 1 87 ? -1.558 3.713 -13.081 1.00 91.12 87 PRO A O 1
ATOM 660 N N . GLN A 1 88 ? -0.256 1.882 -13.061 1.00 91.75 88 GLN A N 1
ATOM 661 C CA . GLN A 1 88 ? -0.729 1.364 -11.773 1.00 91.75 88 GLN A CA 1
ATOM 662 C C . GLN A 1 88 ? -0.207 2.223 -10.617 1.00 91.75 88 GLN A C 1
ATOM 664 O O . GLN A 1 88 ? -0.959 2.580 -9.709 1.00 91.75 88 GLN A O 1
ATOM 669 N N . TYR A 1 89 ? 1.069 2.614 -10.676 1.00 89.94 89 TYR A N 1
ATOM 670 C CA . TYR A 1 89 ? 1.673 3.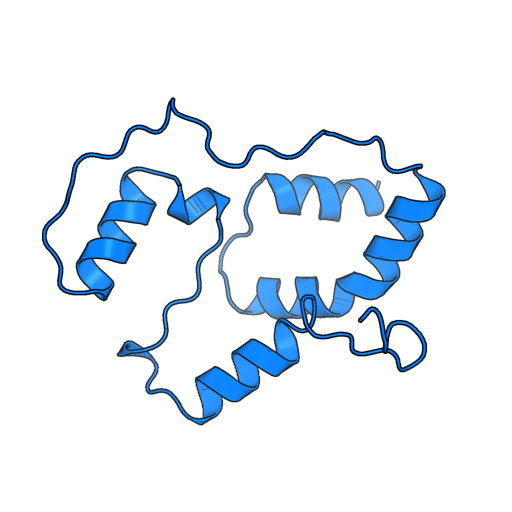517 -9.697 1.00 89.94 89 TYR A CA 1
ATOM 671 C C . TYR A 1 89 ? 1.056 4.918 -9.738 1.00 89.94 89 TYR A C 1
ATOM 673 O O . TYR A 1 89 ? 0.729 5.463 -8.685 1.00 89.94 89 TYR A O 1
ATOM 681 N N . ASP A 1 90 ? 0.818 5.465 -10.932 1.00 90.06 90 ASP A N 1
ATOM 682 C CA . ASP A 1 90 ? 0.180 6.771 -11.117 1.00 90.06 90 ASP A CA 1
ATOM 683 C C . ASP A 1 90 ? -1.261 6.777 -10.582 1.00 90.06 90 ASP A C 1
ATOM 685 O O . ASP A 1 90 ? -1.696 7.758 -9.976 1.00 90.06 90 ASP A O 1
ATOM 689 N N . PHE A 1 91 ? -2.009 5.682 -10.766 1.00 93.31 91 PHE A N 1
ATOM 690 C CA . PHE A 1 91 ? -3.329 5.516 -10.155 1.00 93.31 91 PHE A CA 1
ATOM 691 C C . PHE A 1 91 ? -3.243 5.576 -8.624 1.00 93.31 91 PHE A C 1
ATOM 693 O O . PHE A 1 91 ? -3.954 6.365 -8.001 1.00 93.31 91 PHE A O 1
ATOM 700 N N . VAL A 1 92 ? -2.345 4.793 -8.016 1.00 93.00 92 VAL A N 1
ATOM 701 C CA . VAL A 1 92 ? -2.173 4.760 -6.555 1.00 93.00 92 VAL A CA 1
ATOM 702 C C . VAL A 1 92 ? -1.716 6.119 -6.016 1.00 93.00 92 VAL A C 1
ATOM 704 O O . VAL A 1 92 ? -2.221 6.563 -4.988 1.00 93.00 92 VAL A O 1
ATOM 707 N N . ALA A 1 93 ? -0.832 6.827 -6.720 1.00 90.81 93 ALA A N 1
ATOM 708 C CA . ALA A 1 93 ? -0.350 8.152 -6.325 1.00 90.81 93 ALA A CA 1
ATOM 709 C C . ALA A 1 93 ? -1.466 9.200 -6.185 1.00 90.81 93 ALA A C 1
ATOM 711 O O . ALA A 1 93 ? -1.324 10.142 -5.414 1.00 90.81 93 ALA A O 1
ATOM 712 N N . ARG A 1 94 ? -2.597 9.028 -6.881 1.00 91.81 94 ARG A N 1
ATOM 713 C CA . ARG A 1 94 ? -3.770 9.910 -6.750 1.00 91.81 94 ARG A CA 1
ATOM 714 C C . ARG A 1 94 ? -4.623 9.600 -5.520 1.00 91.81 94 ARG A C 1
ATOM 716 O O . ARG A 1 94 ? -5.406 10.447 -5.104 1.00 91.81 94 ARG A O 1
ATOM 723 N N . LEU A 1 95 ? -4.502 8.398 -4.953 1.00 90.75 95 LEU A N 1
ATOM 724 C CA . LEU A 1 95 ? -5.284 7.954 -3.794 1.00 90.75 95 LEU A CA 1
ATOM 725 C C . LEU A 1 95 ? -4.641 8.326 -2.455 1.00 90.75 95 LEU A C 1
ATOM 727 O O . LEU A 1 95 ? -5.324 8.337 -1.431 1.00 90.75 95 LEU A O 1
ATOM 731 N N . PHE A 1 96 ? -3.337 8.604 -2.446 1.00 89.75 96 PHE A N 1
ATOM 732 C CA . PHE A 1 96 ? -2.580 8.869 -1.229 1.00 89.75 96 PHE A CA 1
ATOM 733 C C . PHE A 1 96 ? -1.928 10.253 -1.281 1.00 89.75 96 PHE A C 1
ATOM 735 O O . PHE A 1 96 ? -1.302 10.590 -2.281 1.00 89.75 96 PHE A O 1
ATOM 742 N N . PRO A 1 97 ? -1.997 11.043 -0.193 1.00 84.56 97 PRO A N 1
ATOM 743 C CA . PRO A 1 97 ? -1.379 12.370 -0.151 1.00 84.56 97 PRO A CA 1
ATOM 744 C C . PRO A 1 97 ? 0.156 12.312 -0.175 1.00 84.56 97 PRO A C 1
ATOM 746 O O . PRO A 1 97 ? 0.806 13.293 -0.521 1.00 84.56 97 PRO A O 1
ATOM 749 N N . ALA A 1 98 ? 0.740 11.174 0.212 1.00 87.25 98 ALA A N 1
ATOM 750 C CA . ALA A 1 98 ? 2.173 10.936 0.187 1.00 87.25 98 ALA A CA 1
ATOM 751 C C . ALA A 1 98 ? 2.467 9.471 -0.156 1.00 87.25 98 ALA A C 1
ATOM 753 O O . ALA A 1 98 ? 1.770 8.561 0.299 1.00 87.25 98 ALA A O 1
ATOM 754 N N . LEU A 1 99 ? 3.533 9.258 -0.929 1.00 89.19 99 LEU A N 1
ATOM 755 C CA . LEU A 1 99 ? 4.053 7.937 -1.272 1.00 89.19 99 LEU A CA 1
ATOM 756 C C . LEU A 1 99 ? 5.212 7.536 -0.344 1.00 89.19 99 LEU A C 1
ATOM 758 O O . LEU A 1 99 ? 5.984 8.410 0.086 1.00 89.19 99 LEU A O 1
ATOM 762 N N . PRO A 1 100 ? 5.379 6.230 -0.058 1.00 87.81 100 PRO A N 1
ATOM 763 C CA . PRO A 1 100 ? 6.496 5.746 0.742 1.00 87.81 100 PRO A CA 1
ATOM 764 C C . PRO A 1 100 ? 7.838 6.059 0.068 1.00 87.81 100 PRO A C 1
ATOM 766 O O . PRO A 1 100 ? 7.939 6.180 -1.154 1.00 87.81 100 PRO A O 1
ATOM 769 N N . GLU A 1 101 ? 8.884 6.199 0.883 1.00 86.12 101 GLU A N 1
ATOM 770 C CA . GLU A 1 101 ? 10.238 6.530 0.417 1.00 86.12 101 GLU A CA 1
ATOM 771 C C . GLU A 1 101 ? 10.761 5.512 -0.604 1.00 86.12 101 GLU A C 1
ATOM 773 O O . GLU A 1 101 ? 11.369 5.897 -1.599 1.00 86.12 101 GLU A O 1
ATOM 778 N N . SER A 1 102 ? 10.469 4.226 -0.394 1.00 81.75 102 SER A N 1
ATOM 779 C CA . SER A 1 102 ? 10.814 3.138 -1.314 1.00 81.75 102 SER A CA 1
ATOM 780 C C . SER A 1 102 ? 10.293 3.397 -2.730 1.00 81.75 102 SER A C 1
ATOM 782 O O . SER A 1 102 ? 11.038 3.264 -3.697 1.00 81.75 102 SER A O 1
ATOM 784 N N . TRP A 1 103 ? 9.046 3.855 -2.854 1.00 85.06 103 TRP A N 1
ATOM 785 C CA . TRP A 1 103 ? 8.438 4.188 -4.140 1.00 85.06 103 TRP A CA 1
ATOM 786 C C . TRP A 1 103 ? 8.984 5.490 -4.711 1.00 85.06 103 TRP A C 1
ATOM 788 O O . TRP A 1 103 ? 9.243 5.558 -5.908 1.00 85.06 103 TRP A O 1
ATOM 798 N N . ARG A 1 104 ? 9.194 6.519 -3.879 1.00 82.00 104 ARG A N 1
ATOM 799 C CA . ARG A 1 104 ? 9.759 7.796 -4.342 1.00 82.00 104 ARG A CA 1
ATOM 800 C C . ARG A 1 104 ? 11.156 7.620 -4.929 1.00 82.00 104 ARG A C 1
ATOM 802 O O . ARG A 1 104 ? 11.426 8.214 -5.964 1.00 82.00 104 ARG A O 1
ATOM 809 N N . LYS A 1 105 ? 12.003 6.771 -4.341 1.00 77.56 105 LYS A N 1
ATOM 810 C CA . LYS A 1 105 ? 13.317 6.431 -4.912 1.00 77.56 105 LYS A CA 1
ATOM 811 C C . LYS A 1 105 ? 13.177 5.802 -6.295 1.00 77.56 105 LYS A C 1
ATOM 813 O O . LYS A 1 105 ? 13.729 6.327 -7.251 1.00 77.56 105 LYS A O 1
ATOM 818 N N . THR A 1 106 ? 12.340 4.774 -6.429 1.00 71.19 106 THR A N 1
ATOM 819 C CA . THR A 1 106 ? 12.114 4.103 -7.720 1.00 71.19 106 THR A CA 1
ATOM 820 C C . THR A 1 106 ? 11.468 5.010 -8.775 1.00 71.19 106 THR A C 1
ATOM 822 O O . THR A 1 106 ? 11.803 4.902 -9.949 1.00 71.19 106 THR A O 1
ATOM 825 N N . LEU A 1 107 ? 10.549 5.902 -8.387 1.00 68.38 107 LEU A N 1
ATOM 826 C CA . LEU A 1 107 ? 9.896 6.843 -9.305 1.00 68.38 107 LEU A CA 1
ATOM 827 C C . LEU A 1 107 ? 10.838 7.990 -9.725 1.00 68.38 107 LEU A C 1
ATOM 829 O O . LEU A 1 107 ? 10.823 8.375 -10.890 1.00 68.38 107 LEU A O 1
ATOM 833 N N . ASN A 1 108 ? 11.659 8.515 -8.805 1.00 58.16 108 ASN A N 1
ATOM 834 C CA . ASN A 1 108 ? 12.568 9.640 -9.063 1.00 58.16 108 ASN A CA 1
ATOM 835 C C . ASN A 1 108 ? 13.850 9.221 -9.806 1.00 58.16 108 ASN A C 1
ATOM 837 O O . ASN A 1 108 ? 14.342 9.993 -10.623 1.00 58.16 108 ASN A O 1
ATOM 841 N N . GLU A 1 109 ? 14.374 8.010 -9.575 1.00 51.72 109 GLU A N 1
ATOM 842 C CA . GLU A 1 109 ? 15.564 7.462 -10.263 1.00 51.72 109 GLU A CA 1
ATOM 843 C C . GLU A 1 109 ? 15.389 7.322 -11.789 1.00 51.72 109 GLU A C 1
ATOM 845 O O . GLU A 1 109 ? 16.363 7.112 -12.501 1.00 51.72 109 GLU A O 1
ATOM 850 N N . VAL A 1 110 ? 14.162 7.442 -12.307 1.00 44.84 110 VAL A N 1
ATOM 851 C CA . VAL A 1 110 ? 13.840 7.333 -13.742 1.00 44.84 110 VAL A CA 1
ATOM 852 C C . VAL A 1 110 ? 13.720 8.708 -14.423 1.00 44.84 110 VAL A C 1
ATOM 854 O O . VAL A 1 110 ? 13.700 8.791 -15.651 1.00 44.84 110 VAL A O 1
ATOM 857 N N . HIS A 1 111 ? 13.633 9.797 -13.651 1.00 34.44 111 HIS A N 1
ATOM 858 C CA . HIS A 1 111 ? 13.602 11.178 -14.164 1.00 34.44 111 HIS A CA 1
ATOM 859 C C . HIS A 1 111 ? 14.951 11.903 -14.074 1.00 34.44 111 HIS A C 1
ATOM 861 O O . HIS A 1 111 ? 15.029 13.055 -14.501 1.00 34.44 111 HIS A O 1
ATOM 867 N N . ALA A 1 112 ? 15.978 11.251 -13.524 1.00 38.44 112 ALA A N 1
ATOM 868 C CA . ALA A 1 112 ? 17.362 11.725 -13.478 1.00 38.44 112 ALA A CA 1
ATOM 869 C C . ALA A 1 112 ? 18.194 11.076 -14.593 1.00 38.44 112 ALA A C 1
ATOM 871 O O . ALA A 1 112 ? 19.081 11.775 -15.131 1.00 38.44 112 ALA A O 1
#

Sequence (112 aa):
AIRDIAGGKTDREDYAGTITRMQGVIAPQRLMVMFQDAMLTPAGLARLWSFLGIGAGQADFGRRVLEGVSLPLPPRLQAKAFAVLRPQYDFVARLFPALPESWRKTLNEVHA

Foldseek 3Di:
DDDDPVPDPPPPLPQVVVVVVCPVPPDPLLDDDDDPVQCLDLVNVVVVCVSVVHDDDDDDSVDDDPDDDDDDDPPVRLVVVCVVSVVSVVSVPVVDPDDDPVVVCSVVVVVD

pLDDT: mean 84.39, std 17.15, range [33.5, 98.25]